Protein AF-A0A0F9JTI0-F1 (afdb_monomer_lite)

pLDDT: mean 79.06, std 14.31, range [36.62, 92.19]

Organism: NCBI:txid412755

Foldseek 3Di:
DDPPPDPDDADQWFADLPPRDIDGPVQKDWDAQLVDDDQDQQRTWIAHPVRDIDGNVSCVVSVSDPPVVSVVVSVVSVVVSVVVVVVVVVVPDD

Radius of gyration: 15.51 Å; chains: 1; bounding box: 38×50×34 Å

Secondary structure (DSSP, 8-state):
-------TT--SEEE-TTT--EEEGGGPEEEE--SSS---TTTEEEE-TT--EEEHHHHHHTTSS-HHHHHHHHHHHHHHHHHHHHHHHHTS--

Sequence (94 aa):
MTDERMASGLPLVLKCPVGGEEWPATSYKARVDMSGKRITPMRVVFHCSMNHCFSLRNALDARMFTEKQGKKILDGARVATRNWQEARKGEGHE

Structure (mmCIF, N/CA/C/O backbone):
data_AF-A0A0F9JTI0-F1
#
_entry.id   AF-A0A0F9JTI0-F1
#
loop_
_atom_site.group_PDB
_atom_site.id
_atom_site.type_symbol
_atom_site.label_atom_id
_atom_site.label_alt_id
_atom_site.label_comp_id
_atom_site.label_asym_id
_atom_site.label_entity_id
_atom_site.label_seq_id
_atom_site.pdbx_PDB_ins_code
_atom_site.Cartn_x
_atom_site.Cartn_y
_atom_site.Cartn_z
_atom_site.occupancy
_atom_site.B_iso_or_equiv
_atom_site.auth_seq_id
_atom_site.auth_comp_id
_atom_site.auth_asym_id
_atom_site.auth_atom_id
_atom_site.pdbx_PDB_model_num
ATOM 1 N N . MET A 1 1 ? 25.528 -0.156 21.296 1.00 48.81 1 MET A N 1
ATOM 2 C CA . MET A 1 1 ? 25.263 -0.211 19.843 1.00 48.81 1 MET A CA 1
ATOM 3 C C . MET A 1 1 ? 23.906 -0.861 19.665 1.00 48.81 1 MET A C 1
ATOM 5 O O . MET A 1 1 ? 23.766 -1.935 20.221 1.00 48.81 1 MET A O 1
ATOM 9 N N . THR A 1 2 ? 22.999 -0.169 18.958 1.00 47.06 2 THR A N 1
ATOM 10 C CA . THR A 1 2 ? 21.636 -0.510 18.464 1.00 47.06 2 THR A CA 1
ATOM 11 C C . THR A 1 2 ? 20.594 0.516 18.919 1.00 47.06 2 THR A C 1
ATOM 13 O O . THR A 1 2 ? 19.711 0.218 19.716 1.00 47.06 2 THR A O 1
ATOM 16 N N . ASP A 1 3 ? 20.716 1.744 18.404 1.00 36.62 3 ASP A N 1
ATOM 17 C CA . ASP A 1 3 ? 19.589 2.681 18.314 1.00 36.62 3 ASP A CA 1
ATOM 18 C C . ASP A 1 3 ? 19.051 2.602 16.880 1.00 36.62 3 ASP A C 1
ATOM 20 O O . ASP A 1 3 ? 19.351 3.421 16.013 1.00 36.62 3 ASP A O 1
ATOM 24 N N . GLU A 1 4 ? 18.335 1.519 16.587 1.00 48.19 4 GLU A N 1
ATOM 25 C CA . GLU A 1 4 ? 17.579 1.403 15.345 1.00 48.19 4 GLU A CA 1
ATOM 26 C C . GLU A 1 4 ? 16.212 2.028 15.593 1.00 48.19 4 GLU A C 1
ATOM 28 O O . GLU A 1 4 ? 15.262 1.385 16.045 1.00 48.19 4 GLU A O 1
ATOM 33 N N . ARG A 1 5 ? 16.154 3.341 15.347 1.00 44.28 5 ARG A N 1
ATOM 34 C CA . ARG A 1 5 ? 14.928 4.140 15.327 1.00 44.28 5 ARG A CA 1
ATOM 35 C C . ARG A 1 5 ? 13.842 3.361 14.605 1.00 44.28 5 ARG A C 1
ATOM 37 O O . ARG A 1 5 ? 13.893 3.166 13.393 1.00 44.28 5 ARG A O 1
ATOM 44 N N . MET A 1 6 ? 12.845 2.955 15.385 1.00 48.50 6 MET A N 1
ATOM 45 C CA . MET A 1 6 ? 11.601 2.368 14.927 1.00 48.50 6 MET A CA 1
ATOM 46 C C . MET A 1 6 ? 11.029 3.164 13.747 1.00 48.50 6 MET A C 1
ATOM 48 O O . MET A 1 6 ? 10.301 4.143 13.924 1.00 48.50 6 MET A O 1
ATOM 52 N N . ALA A 1 7 ? 11.244 2.673 12.529 1.00 47.09 7 ALA A N 1
ATOM 53 C CA . ALA A 1 7 ? 10.394 2.986 11.389 1.00 47.09 7 ALA A CA 1
ATOM 54 C C . ALA A 1 7 ? 9.078 2.197 11.528 1.00 47.09 7 ALA A C 1
ATOM 56 O O . ALA A 1 7 ? 8.761 1.318 10.739 1.00 47.09 7 ALA A O 1
ATOM 57 N N . SER A 1 8 ? 8.340 2.474 12.607 1.00 48.09 8 SER A N 1
ATOM 58 C CA . SER A 1 8 ? 6.897 2.275 12.770 1.00 48.09 8 SER A CA 1
ATOM 59 C C . SER A 1 8 ? 6.265 1.099 12.001 1.00 48.09 8 SER A C 1
ATOM 61 O O . SER A 1 8 ? 5.322 1.285 11.231 1.00 48.09 8 SER A O 1
ATOM 63 N N . GLY A 1 9 ? 6.723 -0.120 12.297 1.00 58.06 9 GLY A N 1
ATOM 64 C CA . GLY A 1 9 ? 5.913 -1.337 12.254 1.00 58.06 9 GLY A CA 1
ATOM 65 C C . GLY A 1 9 ? 5.464 -1.837 10.884 1.00 58.06 9 GLY A C 1
ATOM 66 O O . GLY A 1 9 ? 4.370 -2.388 10.812 1.00 58.06 9 GLY A O 1
ATOM 67 N N . LEU A 1 10 ? 6.247 -1.663 9.817 1.00 59.94 10 LEU A N 1
ATOM 68 C CA . LEU A 1 10 ? 6.095 -2.456 8.587 1.00 59.94 10 LEU A CA 1
ATOM 69 C C . LEU A 1 10 ? 7.093 -3.630 8.593 1.00 59.94 10 LEU A C 1
ATOM 71 O O . LEU A 1 10 ? 8.184 -3.476 9.142 1.00 59.94 10 LEU A O 1
ATOM 75 N N . PRO A 1 11 ? 6.742 -4.794 8.014 1.00 69.75 11 PRO A N 1
ATOM 76 C CA . PRO A 1 11 ? 7.687 -5.893 7.835 1.00 69.75 11 PRO A CA 1
ATOM 77 C C . PRO A 1 11 ? 8.906 -5.432 7.028 1.00 69.75 11 PRO A C 1
ATOM 79 O O . PRO A 1 11 ? 8.751 -4.662 6.083 1.00 69.75 11 PRO A O 1
ATOM 82 N N . LEU A 1 12 ? 10.102 -5.930 7.354 1.00 78.12 12 LEU A N 1
ATOM 83 C CA . LEU A 1 12 ? 11.311 -5.671 6.556 1.00 78.12 12 LEU A CA 1
ATOM 84 C C . LEU A 1 12 ? 11.228 -6.321 5.166 1.00 78.12 12 LEU A C 1
ATOM 86 O O . LEU A 1 12 ? 11.794 -5.811 4.200 1.00 78.12 12 LEU A O 1
ATOM 90 N N . VAL A 1 13 ? 10.481 -7.421 5.068 1.00 83.56 13 VAL A N 1
ATOM 91 C CA . VAL A 1 13 ? 10.266 -8.211 3.858 1.00 83.56 13 VAL A CA 1
ATOM 92 C C . VAL A 1 13 ? 8.765 -8.379 3.644 1.00 83.56 13 VAL A C 1
ATOM 94 O O . VAL A 1 13 ? 8.029 -8.679 4.583 1.00 83.56 13 VAL A O 1
ATOM 97 N N . LEU A 1 14 ? 8.303 -8.169 2.415 1.00 84.44 14 LEU A N 1
ATOM 98 C CA . LEU A 1 14 ? 6.916 -8.359 2.010 1.00 84.44 14 LEU A CA 1
ATOM 99 C C . LEU A 1 14 ? 6.842 -9.427 0.920 1.00 84.44 14 LEU A C 1
ATOM 101 O O . LEU A 1 14 ? 7.656 -9.451 -0.008 1.00 84.44 14 LEU A O 1
ATOM 105 N N . LYS A 1 15 ? 5.821 -10.275 1.009 1.00 87.50 15 LYS A N 1
ATOM 106 C CA . LYS A 1 15 ? 5.546 -11.327 0.033 1.00 87.50 15 LYS A CA 1
ATOM 107 C C . LYS A 1 15 ? 4.643 -10.808 -1.081 1.00 87.50 15 LYS A C 1
ATOM 109 O O . LYS A 1 15 ? 3.575 -10.261 -0.812 1.00 87.50 15 LYS A O 1
ATOM 114 N N . CYS A 1 16 ? 5.050 -11.000 -2.331 1.00 86.44 16 CYS A N 1
ATOM 115 C CA . CYS A 1 16 ? 4.262 -10.630 -3.494 1.00 86.44 16 CYS A CA 1
ATOM 116 C C . CYS A 1 16 ? 3.001 -11.512 -3.556 1.00 86.44 16 CYS A C 1
ATOM 118 O O . CYS A 1 16 ? 3.125 -12.735 -3.610 1.00 86.44 16 CYS A O 1
ATOM 120 N N . PRO A 1 17 ? 1.789 -10.934 -3.607 1.00 83.75 17 PRO A N 1
ATOM 121 C CA . PRO A 1 17 ? 0.551 -11.712 -3.629 1.00 83.75 17 PRO A CA 1
ATOM 122 C C . PRO A 1 17 ? 0.282 -12.404 -4.973 1.00 83.75 17 PRO A C 1
ATOM 124 O O . PRO A 1 17 ? -0.625 -13.222 -5.057 1.00 83.75 17 PRO A O 1
ATOM 127 N N . VAL A 1 18 ? 1.039 -12.067 -6.024 1.00 83.00 18 VAL A N 1
ATOM 128 C CA . VAL A 1 18 ? 0.887 -12.645 -7.371 1.00 83.00 18 VAL A CA 1
ATOM 129 C C . VAL A 1 18 ? 1.848 -13.817 -7.574 1.00 83.00 18 VAL A C 1
ATOM 131 O O . VAL A 1 18 ? 1.413 -14.914 -7.896 1.00 83.00 18 VAL A O 1
ATOM 134 N N . GLY A 1 19 ? 3.151 -13.592 -7.366 1.00 79.12 19 GLY A N 1
ATOM 135 C CA . GLY A 1 19 ? 4.194 -14.604 -7.591 1.00 79.12 19 GLY A CA 1
ATOM 136 C C . GLY A 1 19 ? 4.649 -15.355 -6.337 1.00 79.12 19 GLY A C 1
ATOM 137 O O . GLY A 1 19 ? 5.407 -16.309 -6.440 1.00 79.12 19 GLY A O 1
ATOM 138 N N . GLY A 1 20 ? 4.232 -14.927 -5.142 1.00 80.94 20 GLY A N 1
ATOM 139 C CA . GLY A 1 20 ? 4.641 -15.542 -3.876 1.00 80.94 20 GLY A CA 1
ATOM 140 C C . GLY A 1 20 ? 6.077 -15.240 -3.436 1.00 80.94 20 GLY A C 1
ATOM 141 O O . GLY A 1 20 ? 6.463 -15.673 -2.356 1.00 80.94 20 GLY A O 1
ATOM 142 N N . GLU A 1 21 ? 6.854 -14.493 -4.220 1.00 83.88 21 GLU A N 1
ATOM 143 C CA . GLU A 1 21 ? 8.238 -14.145 -3.884 1.00 83.88 21 GLU A CA 1
ATOM 144 C C . GLU A 1 21 ? 8.336 -13.071 -2.802 1.00 83.88 21 GLU A C 1
ATOM 146 O O . GLU A 1 21 ? 7.555 -12.115 -2.761 1.00 83.88 21 GLU A O 1
ATOM 151 N N . GLU A 1 22 ? 9.336 -13.213 -1.943 1.00 87.12 22 GLU A N 1
ATOM 152 C CA . GLU A 1 22 ? 9.603 -12.321 -0.825 1.00 87.12 22 GLU A CA 1
ATOM 153 C C . GLU A 1 22 ? 10.657 -11.284 -1.208 1.00 87.12 22 GLU A C 1
ATOM 155 O O . GLU A 1 22 ? 11.756 -11.619 -1.640 1.00 87.12 22 GLU A O 1
ATOM 160 N N . TRP A 1 23 ? 10.322 -10.006 -1.041 1.00 83.88 23 TRP A N 1
ATOM 161 C CA . TRP A 1 23 ? 11.196 -8.891 -1.394 1.00 83.88 23 TRP A CA 1
ATOM 162 C C . TRP A 1 23 ? 11.292 -7.897 -0.241 1.00 83.88 23 TRP A C 1
ATOM 164 O O . TRP A 1 23 ? 10.326 -7.755 0.517 1.00 83.88 23 TRP A O 1
ATOM 174 N N . PRO A 1 24 ? 12.406 -7.157 -0.112 1.00 84.12 24 PRO A N 1
ATOM 17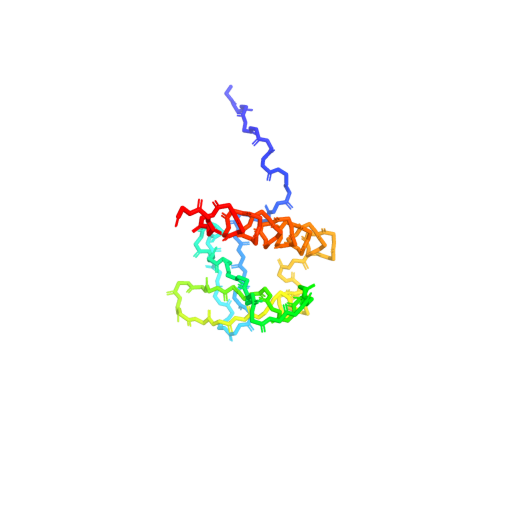5 C CA . PRO A 1 24 ? 12.497 -6.068 0.848 1.00 84.12 24 PRO A CA 1
ATOM 176 C C . PRO A 1 24 ? 11.321 -5.107 0.675 1.00 84.12 24 PRO A C 1
ATOM 178 O O . PRO A 1 24 ? 10.963 -4.749 -0.450 1.00 84.12 24 PRO A O 1
ATOM 181 N N . ALA A 1 25 ? 10.722 -4.651 1.774 1.00 81.12 25 ALA A N 1
ATOM 182 C CA . ALA A 1 25 ? 9.594 -3.721 1.715 1.00 81.12 25 ALA A CA 1
ATOM 183 C C . ALA A 1 25 ? 9.935 -2.440 0.933 1.00 81.12 25 ALA A C 1
ATOM 185 O O . ALA A 1 25 ? 9.090 -1.886 0.234 1.00 81.12 25 ALA A O 1
ATOM 186 N N . THR A 1 26 ? 11.200 -2.022 0.995 1.00 82.25 26 THR A N 1
ATOM 187 C CA . THR A 1 26 ? 11.768 -0.884 0.259 1.00 82.25 26 THR A CA 1
ATOM 188 C C . THR A 1 26 ? 11.798 -1.080 -1.259 1.00 82.25 26 THR A C 1
ATOM 190 O O . THR A 1 26 ? 11.831 -0.095 -1.994 1.00 82.25 26 THR A O 1
ATOM 193 N N . SER A 1 27 ? 11.758 -2.322 -1.748 1.00 84.12 27 SER A N 1
ATOM 194 C CA . SER A 1 27 ? 11.708 -2.634 -3.181 1.00 84.12 27 SER A CA 1
ATOM 195 C C . SER A 1 27 ? 10.316 -2.427 -3.784 1.00 84.12 27 SER A C 1
ATOM 197 O O . SER A 1 27 ? 10.195 -2.281 -5.001 1.00 84.12 27 SER A O 1
ATOM 199 N N . TYR A 1 28 ? 9.261 -2.379 -2.963 1.00 83.25 28 TYR A N 1
ATOM 200 C CA . TYR A 1 28 ? 7.900 -2.162 -3.444 1.00 83.25 28 TYR A CA 1
ATOM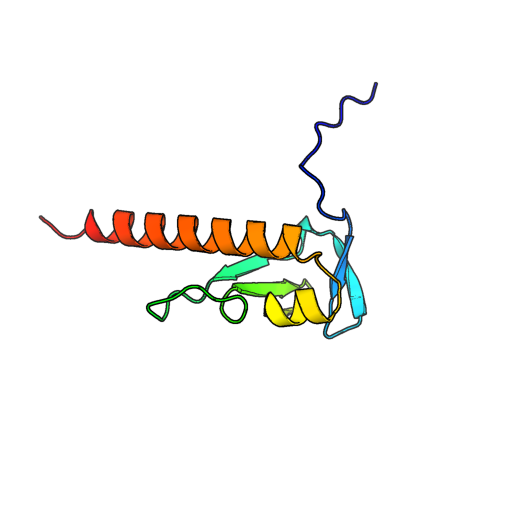 201 C C . TYR A 1 28 ? 7.629 -0.676 -3.664 1.00 83.25 28 TYR A C 1
ATOM 203 O O . TYR A 1 28 ? 7.694 0.136 -2.741 1.00 83.25 28 TYR A O 1
ATOM 211 N N . LYS A 1 29 ? 7.248 -0.313 -4.891 1.00 85.38 29 LYS A N 1
ATOM 212 C CA . LYS A 1 29 ? 6.858 1.062 -5.226 1.00 85.38 29 LYS A CA 1
ATOM 213 C C . LYS A 1 29 ? 5.343 1.186 -5.220 1.00 85.38 29 LYS A C 1
ATOM 215 O O . LYS A 1 29 ? 4.669 0.528 -6.007 1.00 85.38 29 LYS A O 1
ATOM 220 N N . ALA A 1 30 ? 4.810 2.046 -4.358 1.00 84.94 30 ALA A N 1
ATOM 221 C CA . ALA A 1 30 ? 3.391 2.380 -4.352 1.00 84.94 30 ALA A CA 1
ATOM 222 C C . ALA A 1 30 ? 3.107 3.548 -5.306 1.00 84.94 30 ALA A C 1
ATOM 224 O O . ALA A 1 30 ? 3.817 4.554 -5.314 1.00 84.94 30 ALA A O 1
ATOM 225 N N . ARG A 1 31 ? 2.042 3.423 -6.092 1.00 85.94 31 ARG A N 1
ATOM 226 C CA . ARG A 1 31 ? 1.475 4.468 -6.944 1.00 85.94 31 ARG A CA 1
ATOM 227 C C . ARG A 1 31 ? -0.003 4.608 -6.626 1.00 85.94 31 ARG A C 1
ATOM 229 O O . ARG A 1 31 ? -0.673 3.631 -6.305 1.00 85.94 31 ARG A O 1
ATOM 236 N N . VAL A 1 32 ? -0.513 5.827 -6.702 1.00 85.25 32 VAL A N 1
ATOM 237 C CA . VAL A 1 32 ? -1.929 6.106 -6.470 1.00 85.25 32 VAL A CA 1
ATOM 238 C C . VAL A 1 32 ? -2.541 6.531 -7.793 1.00 85.25 32 VAL A C 1
ATOM 240 O O . VAL A 1 32 ? -2.077 7.490 -8.405 1.00 85.25 32 VAL A O 1
ATOM 243 N N . ASP A 1 33 ? -3.574 5.820 -8.235 1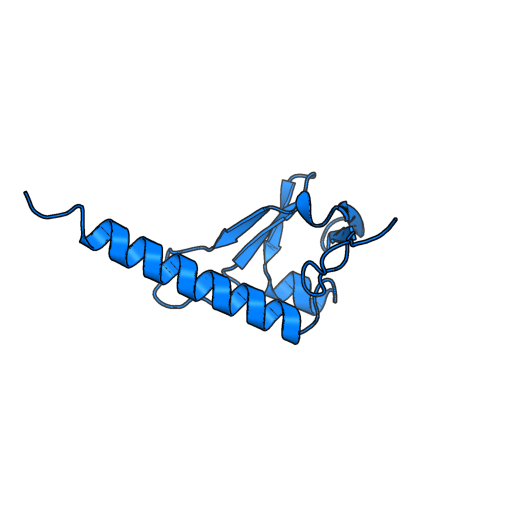.00 81.94 33 ASP A N 1
ATOM 244 C CA . ASP A 1 33 ? -4.381 6.243 -9.371 1.00 81.94 33 ASP A CA 1
ATOM 245 C C . ASP A 1 33 ? -5.217 7.468 -8.971 1.00 81.94 33 ASP A C 1
ATOM 247 O O . ASP A 1 3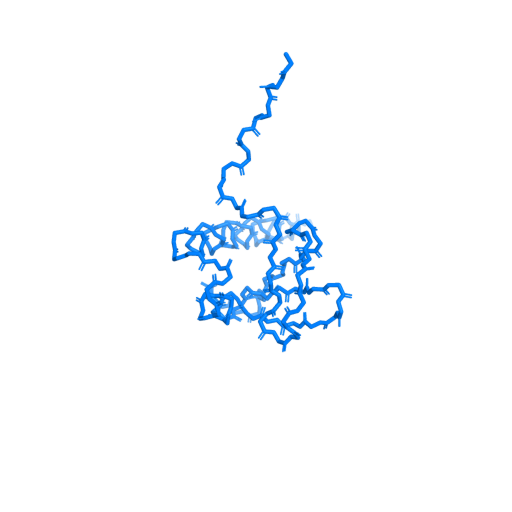3 ? -6.180 7.381 -8.200 1.00 81.94 33 ASP A O 1
ATOM 251 N N . MET A 1 34 ? -4.809 8.630 -9.483 1.00 74.62 34 MET A N 1
ATOM 252 C CA . MET A 1 34 ? -5.450 9.925 -9.222 1.00 74.62 34 MET A CA 1
ATOM 253 C C . MET A 1 34 ? -6.606 10.216 -10.189 1.00 74.62 34 MET A C 1
ATOM 255 O O . MET A 1 34 ? -7.257 11.253 -10.082 1.00 74.62 34 MET A O 1
ATOM 259 N N . SER A 1 35 ? -6.914 9.286 -11.097 1.00 72.31 35 SER A N 1
ATOM 260 C CA . SER A 1 35 ? -7.887 9.438 -12.186 1.00 72.31 35 SER A CA 1
ATOM 261 C C . SER A 1 35 ? -9.345 9.568 -11.729 1.00 72.31 35 SER A C 1
ATOM 263 O O . SER A 1 35 ? -10.254 9.662 -12.545 1.00 72.31 35 SER A O 1
ATOM 265 N N . GLY A 1 36 ? -9.638 9.576 -10.427 1.00 66.62 36 GLY A N 1
ATOM 266 C CA . GLY A 1 36 ? -11.001 9.885 -9.998 1.00 66.62 36 GLY A CA 1
ATOM 267 C C . GLY A 1 36 ? -11.109 10.446 -8.597 1.00 66.62 36 GLY A C 1
ATOM 268 O O . GLY A 1 36 ? -10.149 10.488 -7.838 1.00 66.62 36 GLY A O 1
ATOM 269 N N . LYS A 1 37 ? -12.338 10.834 -8.264 1.00 69.69 37 LYS A N 1
ATOM 270 C CA . LYS A 1 37 ? -12.654 11.733 -7.151 1.00 69.69 37 LYS A CA 1
ATOM 271 C C . LYS A 1 37 ? -12.367 11.165 -5.756 1.00 69.69 37 LYS A C 1
ATOM 273 O O . LYS A 1 37 ? -12.316 11.931 -4.802 1.00 69.69 37 LYS A O 1
ATOM 278 N N . ARG A 1 38 ? -12.203 9.843 -5.607 1.00 81.38 38 ARG A N 1
ATOM 279 C CA . ARG A 1 38 ? -12.013 9.191 -4.301 1.00 81.38 38 ARG A CA 1
ATOM 280 C C . ARG A 1 38 ? -10.839 8.219 -4.322 1.00 81.38 38 ARG A C 1
ATOM 282 O O . ARG A 1 38 ? -10.761 7.352 -5.192 1.00 81.38 38 ARG A O 1
ATOM 289 N N . ILE A 1 39 ? -9.973 8.328 -3.315 1.00 86.19 39 ILE A N 1
ATOM 290 C CA . ILE A 1 39 ? -8.889 7.373 -3.068 1.00 86.19 39 ILE A CA 1
ATOM 291 C C . ILE A 1 39 ? -9.432 6.188 -2.267 1.00 86.19 39 ILE A C 1
ATOM 293 O O . ILE A 1 39 ? -9.899 6.333 -1.128 1.00 86.19 39 ILE A O 1
ATOM 297 N N . THR A 1 40 ? -9.381 5.013 -2.888 1.00 89.50 40 THR A N 1
ATOM 298 C CA . THR A 1 40 ? -9.838 3.729 -2.344 1.00 89.50 40 THR A CA 1
ATOM 299 C C . THR A 1 40 ? -8.689 2.713 -2.355 1.00 89.50 40 THR A C 1
ATOM 301 O O . THR A 1 40 ? -7.725 2.897 -3.099 1.00 89.50 40 THR A O 1
ATOM 304 N N . PRO A 1 41 ? -8.771 1.614 -1.580 1.00 88.75 41 PRO A N 1
ATOM 305 C CA . PRO A 1 41 ? -7.733 0.578 -1.574 1.00 88.75 41 PRO A CA 1
ATOM 306 C C . PRO A 1 41 ? -7.460 -0.059 -2.947 1.00 88.75 41 PRO A C 1
ATOM 308 O O . PRO A 1 41 ? -6.374 -0.572 -3.176 1.00 88.75 41 PRO A O 1
ATOM 311 N N . MET A 1 42 ? -8.413 -0.013 -3.881 1.00 89.44 42 MET A N 1
ATOM 312 C CA . MET A 1 42 ? -8.198 -0.503 -5.249 1.00 89.44 42 MET A CA 1
ATOM 313 C C . MET A 1 42 ? -7.299 0.411 -6.088 1.00 89.44 42 MET A C 1
ATOM 315 O O . MET A 1 42 ? -6.715 -0.036 -7.066 1.00 89.44 42 MET A O 1
ATOM 319 N N . ARG A 1 43 ? -7.193 1.688 -5.709 1.00 88.44 43 ARG A N 1
ATOM 320 C CA . ARG A 1 43 ? -6.450 2.712 -6.455 1.00 88.44 43 ARG A CA 1
ATOM 321 C C . ARG A 1 43 ? -5.032 2.925 -5.966 1.00 88.44 43 ARG A C 1
ATOM 323 O O . ARG A 1 43 ? -4.258 3.600 -6.630 1.00 88.44 43 ARG A O 1
ATOM 330 N N . VAL A 1 44 ? -4.689 2.364 -4.815 1.00 90.31 44 VAL A N 1
ATOM 331 C CA . VAL A 1 44 ? -3.301 2.290 -4.371 1.00 90.31 44 VAL A CA 1
ATOM 332 C C . VAL A 1 44 ? -2.723 1.016 -4.970 1.00 90.31 44 VAL A C 1
ATOM 334 O O . VAL A 1 44 ? -3.110 -0.074 -4.562 1.00 90.31 44 VAL A O 1
ATOM 337 N N . VAL A 1 45 ? -1.852 1.152 -5.961 1.00 90.50 45 VAL A N 1
ATOM 338 C CA . VAL A 1 45 ? -1.231 0.048 -6.697 1.00 90.50 45 VAL A CA 1
ATOM 339 C C . VAL A 1 45 ? 0.227 -0.070 -6.280 1.00 90.50 45 VAL A C 1
ATOM 341 O O . VAL A 1 45 ? 0.976 0.901 -6.312 1.00 90.50 45 VAL A O 1
ATOM 344 N N . PHE A 1 46 ? 0.639 -1.266 -5.893 1.00 89.50 46 PHE A N 1
ATOM 345 C CA . PHE A 1 46 ? 2.019 -1.607 -5.595 1.00 89.50 46 PHE A CA 1
ATOM 346 C C . PHE A 1 46 ? 2.648 -2.309 -6.783 1.00 89.50 46 PHE A C 1
ATOM 348 O O . PHE A 1 46 ? 2.013 -3.148 -7.417 1.00 89.50 46 PHE A O 1
ATOM 355 N N . HIS A 1 47 ? 3.908 -1.986 -7.035 1.00 89.00 47 HIS A N 1
ATOM 356 C CA . HIS A 1 47 ? 4.757 -2.640 -8.014 1.00 89.00 47 HIS A CA 1
ATOM 357 C C . HIS A 1 47 ? 5.877 -3.367 -7.278 1.00 89.00 47 HIS A C 1
ATOM 359 O O . HIS A 1 47 ? 6.574 -2.745 -6.471 1.00 89.00 47 HIS A O 1
ATOM 365 N N . CYS A 1 48 ? 6.044 -4.661 -7.546 1.00 86.56 48 CYS A N 1
ATOM 366 C CA . CYS A 1 48 ? 7.204 -5.416 -7.072 1.00 86.56 48 CYS A CA 1
ATOM 367 C C . CYS A 1 48 ? 8.337 -5.425 -8.113 1.00 86.56 48 CYS A C 1
ATOM 369 O O . CYS A 1 48 ? 8.148 -5.016 -9.260 1.00 86.56 48 CYS A O 1
ATOM 371 N N . SER A 1 49 ? 9.507 -5.932 -7.717 1.00 84.75 49 SER A N 1
ATOM 372 C CA . SER A 1 49 ? 10.707 -6.046 -8.563 1.00 84.75 49 SER A CA 1
ATOM 373 C C . SER A 1 49 ? 10.489 -6.869 -9.837 1.00 84.75 49 SER A C 1
ATOM 375 O O . SER A 1 49 ? 11.094 -6.583 -10.863 1.00 84.75 49 SER A O 1
ATOM 377 N N . MET A 1 50 ? 9.575 -7.840 -9.794 1.00 85.12 50 MET A N 1
ATOM 378 C CA . MET A 1 50 ? 9.197 -8.693 -10.931 1.00 85.12 50 MET A CA 1
ATOM 379 C C . MET A 1 50 ? 8.146 -8.049 -11.844 1.00 85.12 50 MET A C 1
ATOM 381 O O . MET A 1 50 ? 7.508 -8.724 -12.644 1.00 85.12 50 MET A O 1
ATOM 385 N N . ASN A 1 51 ? 7.924 -6.740 -11.701 1.00 84.25 51 ASN A N 1
ATOM 386 C CA . ASN A 1 51 ? 6.942 -5.972 -12.460 1.00 84.25 51 ASN A CA 1
ATOM 387 C C . ASN A 1 51 ? 5.480 -6.430 -12.264 1.00 84.25 51 ASN A C 1
ATOM 389 O O . ASN A 1 51 ? 4.600 -6.023 -13.022 1.00 84.25 51 ASN A O 1
ATOM 393 N N . HIS A 1 52 ? 5.181 -7.224 -11.228 1.00 88.31 52 HIS A N 1
ATOM 394 C CA . HIS A 1 52 ? 3.796 -7.493 -10.851 1.00 88.31 52 HIS A CA 1
ATOM 395 C C . HIS A 1 52 ? 3.181 -6.253 -10.212 1.00 88.31 52 HIS A C 1
ATOM 397 O O . HIS A 1 52 ? 3.791 -5.598 -9.361 1.00 88.31 52 HIS A O 1
ATOM 403 N N . CYS A 1 53 ? 1.940 -5.977 -10.591 1.00 89.44 53 CYS A N 1
ATOM 404 C CA . CYS A 1 53 ? 1.133 -4.907 -10.041 1.00 89.44 53 CYS A CA 1
ATOM 405 C C . CYS A 1 53 ? -0.072 -5.480 -9.294 1.00 89.44 53 CYS A C 1
ATOM 407 O O . CYS A 1 53 ? -0.773 -6.366 -9.777 1.00 89.44 53 CYS A O 1
ATOM 409 N N . PHE A 1 54 ? -0.311 -4.977 -8.089 1.00 90.31 54 PHE A N 1
ATOM 410 C CA . PHE A 1 54 ? -1.442 -5.397 -7.268 1.00 90.31 54 PHE A CA 1
ATOM 411 C C . PHE A 1 54 ? -1.941 -4.239 -6.415 1.00 90.31 54 PHE A C 1
ATOM 413 O O . PHE A 1 54 ? -1.184 -3.351 -6.031 1.00 90.31 54 PHE A O 1
ATOM 420 N N . SER A 1 55 ? -3.237 -4.229 -6.122 1.00 92.19 55 SER A N 1
ATOM 421 C CA . SER A 1 55 ? -3.831 -3.159 -5.325 1.00 92.19 55 SER A CA 1
ATOM 422 C C . SER A 1 55 ? -3.583 -3.352 -3.825 1.00 92.19 55 SER A C 1
ATOM 424 O O . SER A 1 55 ? -3.346 -4.470 -3.360 1.00 92.19 55 SER A O 1
ATOM 426 N N . LEU A 1 56 ? -3.718 -2.284 -3.034 1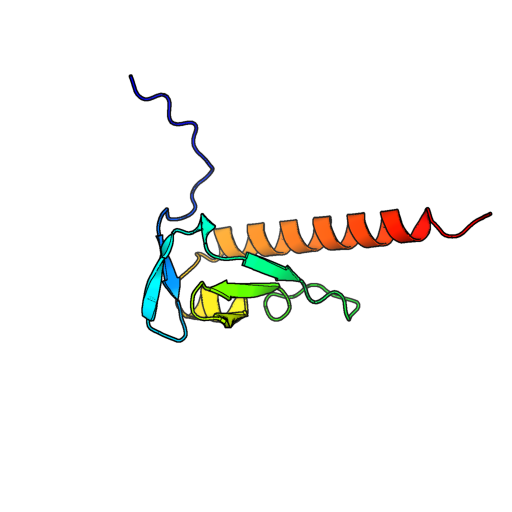.00 91.38 56 LEU A N 1
ATOM 427 C CA . LEU A 1 56 ? -3.729 -2.369 -1.573 1.00 91.38 56 LEU A CA 1
ATOM 428 C C . LEU A 1 56 ? -4.835 -3.312 -1.090 1.00 91.38 56 LEU A C 1
ATOM 430 O O . LEU A 1 56 ? -4.647 -4.000 -0.093 1.00 91.38 56 LEU A O 1
ATOM 434 N N . ARG A 1 57 ? -5.967 -3.388 -1.807 1.00 91.88 57 ARG A N 1
ATOM 435 C CA . ARG A 1 57 ? -7.011 -4.374 -1.507 1.00 91.88 57 ARG A CA 1
ATOM 436 C C . ARG A 1 57 ? -6.477 -5.803 -1.624 1.00 91.88 57 ARG A C 1
ATOM 438 O O . ARG A 1 57 ? -6.680 -6.572 -0.694 1.00 91.88 57 ARG A O 1
ATOM 445 N N . ASN A 1 58 ? -5.770 -6.130 -2.705 1.00 91.12 58 ASN A N 1
ATOM 446 C CA . ASN A 1 58 ? -5.179 -7.460 -2.891 1.00 91.12 58 ASN A CA 1
ATOM 447 C C . ASN A 1 58 ? -4.098 -7.742 -1.840 1.00 91.12 58 ASN A C 1
ATOM 449 O O . ASN A 1 58 ? -4.015 -8.849 -1.327 1.00 91.12 58 ASN A O 1
ATOM 453 N N . ALA A 1 59 ? -3.292 -6.738 -1.488 1.00 89.50 59 ALA A N 1
ATOM 454 C CA . ALA A 1 59 ? -2.265 -6.881 -0.459 1.00 89.50 59 ALA A CA 1
ATOM 455 C C . ALA A 1 59 ? -2.865 -7.149 0.936 1.00 89.50 59 ALA A C 1
ATOM 457 O O . ALA A 1 59 ? -2.324 -7.941 1.704 1.00 89.50 59 ALA A O 1
ATOM 458 N N . LEU A 1 60 ? -3.995 -6.515 1.264 1.00 90.75 60 LEU A N 1
ATOM 459 C CA . LEU A 1 60 ? -4.736 -6.782 2.501 1.00 90.75 60 LEU A CA 1
ATOM 460 C C . LEU A 1 60 ? -5.348 -8.186 2.507 1.00 90.75 60 LEU A C 1
ATOM 462 O O . LEU A 1 60 ? -5.252 -8.887 3.511 1.00 90.75 60 LEU A O 1
ATOM 466 N N . ASP A 1 61 ? -5.936 -8.599 1.383 1.00 90.56 61 ASP A N 1
ATOM 467 C CA . ASP A 1 61 ? -6.542 -9.924 1.217 1.00 90.56 61 ASP A CA 1
ATOM 468 C C . ASP A 1 61 ? -5.498 -11.044 1.372 1.00 90.56 61 ASP A C 1
ATOM 470 O O . ASP A 1 61 ? -5.682 -11.989 2.136 1.00 90.56 61 ASP A O 1
ATOM 474 N N . ALA A 1 62 ? -4.320 -10.846 0.775 1.00 87.75 62 ALA A N 1
ATOM 475 C CA . ALA A 1 62 ? -3.169 -11.737 0.893 1.00 87.75 62 ALA A CA 1
ATOM 476 C C . ALA A 1 62 ? -2.429 -11.648 2.244 1.00 87.75 62 ALA A C 1
ATOM 478 O O . ALA A 1 62 ? -1.365 -12.246 2.401 1.00 87.75 62 ALA A O 1
ATOM 479 N N . ARG A 1 63 ? -2.948 -10.876 3.212 1.00 86.69 63 ARG A N 1
ATOM 480 C CA . ARG A 1 63 ? -2.333 -10.615 4.529 1.00 86.69 63 ARG A CA 1
ATOM 481 C C . ARG A 1 63 ? -0.898 -10.076 4.480 1.00 86.69 63 ARG A C 1
ATOM 483 O O . ARG A 1 63 ? -0.167 -10.166 5.463 1.00 86.69 63 ARG A O 1
ATOM 490 N N . MET A 1 64 ? -0.512 -9.459 3.366 1.00 84.12 64 MET A N 1
ATOM 491 C CA . MET A 1 64 ? 0.769 -8.764 3.209 1.00 84.12 64 MET A CA 1
ATOM 492 C C . MET A 1 64 ? 0.835 -7.521 4.111 1.00 84.12 64 MET A C 1
ATOM 494 O O . MET A 1 64 ? 1.901 -7.156 4.602 1.00 84.12 64 MET A O 1
ATOM 498 N N . PHE A 1 65 ? -0.320 -6.897 4.365 1.00 86.38 65 PHE A N 1
ATOM 499 C CA . PHE A 1 65 ? -0.484 -5.834 5.352 1.00 86.38 65 PHE A CA 1
ATOM 500 C C . PHE A 1 65 ? -1.640 -6.154 6.302 1.00 86.38 65 PHE A C 1
ATOM 502 O O . PHE A 1 65 ? -2.641 -6.758 5.924 1.00 86.38 65 PHE A O 1
ATOM 509 N N . THR A 1 66 ? -1.532 -5.674 7.536 1.00 87.88 66 THR A N 1
ATOM 510 C CA . THR A 1 66 ? -2.651 -5.605 8.482 1.00 87.88 66 THR A CA 1
ATOM 511 C C . THR A 1 66 ? -3.622 -4.494 8.086 1.00 87.88 66 THR A C 1
ATOM 513 O O . THR A 1 66 ? -3.233 -3.504 7.461 1.00 87.88 66 THR A O 1
ATOM 516 N N . GLU A 1 67 ? -4.877 -4.577 8.533 1.00 88.00 67 GLU A N 1
ATOM 517 C CA . GLU A 1 67 ? -5.866 -3.511 8.309 1.00 88.00 67 GLU A CA 1
ATOM 518 C C . GLU A 1 67 ? -5.388 -2.146 8.827 1.00 88.00 67 GLU A C 1
ATOM 520 O O . GLU A 1 67 ? -5.603 -1.114 8.188 1.00 88.00 67 GLU A O 1
ATOM 525 N N . LYS A 1 68 ? -4.664 -2.131 9.955 1.00 88.19 68 LYS A N 1
ATOM 526 C CA . LYS A 1 68 ? -4.080 -0.911 10.530 1.00 88.19 68 LYS A CA 1
ATOM 527 C C . LYS A 1 68 ? -3.022 -0.296 9.609 1.00 88.19 68 LYS A C 1
ATOM 529 O O . LYS A 1 68 ? -3.014 0.921 9.422 1.00 88.19 68 LYS A O 1
ATOM 534 N N . GLN A 1 69 ? -2.147 -1.116 9.026 1.00 86.81 69 GLN A N 1
ATOM 535 C CA . GLN A 1 69 ? -1.151 -0.662 8.047 1.00 86.81 69 GLN A CA 1
ATOM 536 C C . GLN A 1 69 ? -1.825 -0.198 6.753 1.00 86.81 69 GLN A C 1
ATOM 538 O O . GLN A 1 69 ? -1.517 0.890 6.270 1.00 86.81 69 GLN A O 1
ATOM 54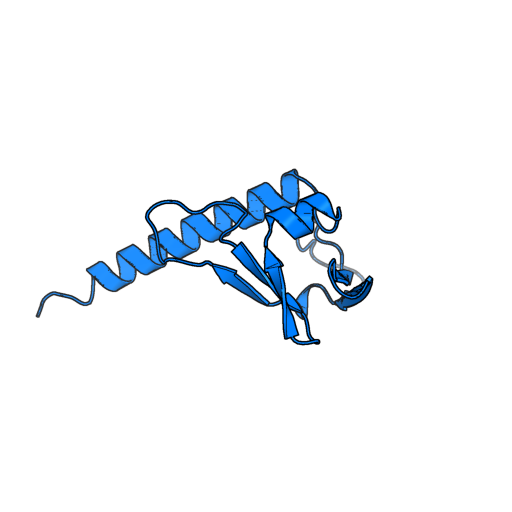3 N N . GLY A 1 70 ? -2.802 -0.951 6.241 1.00 88.75 70 GLY A N 1
ATOM 544 C CA . GLY A 1 70 ? -3.559 -0.555 5.055 1.00 88.75 70 GLY A CA 1
ATOM 545 C C . GLY A 1 70 ? -4.280 0.776 5.233 1.00 88.75 70 GLY A C 1
ATOM 546 O O . GLY A 1 70 ? -4.243 1.619 4.339 1.00 88.75 70 GLY A O 1
ATOM 547 N N . LYS A 1 71 ? -4.855 1.030 6.414 1.00 89.75 71 LYS A N 1
ATOM 548 C CA . LYS A 1 71 ? -5.467 2.326 6.730 1.00 89.75 71 LYS A CA 1
ATOM 549 C C . LYS A 1 71 ? -4.444 3.463 6.702 1.00 89.75 71 LYS A C 1
ATOM 551 O O . LYS A 1 71 ? -4.742 4.498 6.117 1.00 89.75 71 LYS A O 1
ATOM 556 N N . LYS A 1 72 ? -3.245 3.272 7.269 1.00 89.25 72 LYS A N 1
ATOM 557 C CA . LYS A 1 72 ? -2.162 4.275 7.212 1.00 89.25 72 LYS A CA 1
ATOM 558 C C . LYS A 1 72 ? -1.718 4.564 5.778 1.00 89.25 72 LYS A C 1
ATOM 560 O O . LYS A 1 72 ? -1.578 5.724 5.412 1.00 89.25 72 LYS A O 1
ATOM 565 N N . ILE A 1 73 ? -1.535 3.521 4.969 1.00 88.62 73 ILE A N 1
ATOM 566 C CA . ILE A 1 73 ? -1.167 3.655 3.553 1.00 88.62 73 ILE A CA 1
ATOM 567 C C . ILE A 1 73 ? -2.252 4.434 2.800 1.00 88.62 73 ILE A C 1
ATOM 569 O O . ILE A 1 73 ? -1.946 5.354 2.045 1.00 88.62 73 ILE A O 1
ATOM 573 N N . LEU A 1 74 ? -3.523 4.093 3.023 1.00 89.38 74 LEU A N 1
ATOM 574 C CA . LEU A 1 74 ? -4.649 4.755 2.371 1.00 89.38 74 LEU A CA 1
ATOM 575 C C . LEU A 1 74 ? -4.783 6.225 2.791 1.00 89.38 74 LEU A C 1
ATOM 577 O O . LEU A 1 74 ? -5.107 7.070 1.959 1.00 89.38 74 LEU A O 1
ATOM 581 N N . ASP A 1 75 ? -4.542 6.531 4.064 1.00 90.31 75 ASP A N 1
ATOM 582 C CA . ASP A 1 75 ? -4.560 7.899 4.580 1.00 90.31 75 ASP A CA 1
ATOM 583 C C . ASP A 1 75 ? -3.411 8.731 3.991 1.00 90.31 75 ASP A C 1
ATOM 585 O O . ASP A 1 75 ? -3.645 9.801 3.430 1.00 90.31 75 ASP A O 1
ATOM 589 N N . GLY A 1 76 ? -2.197 8.171 3.961 1.00 87.25 76 GLY A N 1
ATOM 590 C CA . GLY A 1 76 ? -1.049 8.780 3.288 1.00 87.25 76 GLY A CA 1
ATOM 591 C C . GLY A 1 76 ? -1.303 9.029 1.798 1.00 87.25 76 GLY A C 1
ATOM 592 O O . GLY A 1 76 ? -1.008 10.110 1.296 1.00 87.25 76 GLY A O 1
ATOM 593 N N . ALA A 1 77 ? -1.936 8.081 1.100 1.00 87.50 77 ALA A N 1
ATOM 594 C CA . ALA A 1 77 ? -2.328 8.241 -0.300 1.00 87.50 77 ALA A CA 1
ATOM 595 C C . ALA A 1 77 ? -3.333 9.390 -0.507 1.00 87.50 77 ALA A C 1
ATOM 597 O O . ALA A 1 77 ? -3.240 10.119 -1.496 1.00 87.50 77 ALA A O 1
ATOM 598 N N . ARG A 1 78 ? -4.276 9.589 0.426 1.00 87.31 78 ARG A N 1
ATOM 599 C CA . ARG A 1 78 ? -5.227 10.714 0.390 1.00 87.31 78 ARG A CA 1
ATOM 600 C C . ARG A 1 78 ? -4.530 12.049 0.592 1.00 87.31 78 ARG A C 1
ATOM 602 O O . ARG A 1 78 ? -4.791 12.972 -0.174 1.00 87.31 78 ARG A O 1
ATOM 609 N N . VAL A 1 79 ? -3.645 12.135 1.583 1.00 87.44 79 VAL A N 1
ATOM 610 C CA . VAL A 1 79 ? -2.865 13.350 1.853 1.00 87.44 79 VAL A CA 1
ATOM 611 C C . VAL A 1 79 ? -1.975 13.686 0.659 1.00 87.44 79 VAL A C 1
ATOM 613 O O . VAL A 1 79 ? -2.018 14.812 0.177 1.00 87.44 79 VAL A O 1
ATOM 616 N N . ALA A 1 80 ? -1.247 12.706 0.114 1.00 83.94 80 ALA A N 1
ATOM 617 C CA . ALA A 1 80 ? -0.403 12.900 -1.065 1.00 83.94 80 ALA A CA 1
ATOM 618 C C . ALA A 1 80 ? -1.212 13.375 -2.282 1.00 83.94 80 ALA A C 1
ATOM 620 O O . ALA A 1 80 ? -0.803 14.310 -2.966 1.00 83.94 80 ALA A O 1
ATOM 621 N N . THR A 1 81 ? -2.390 12.784 -2.514 1.00 83.69 81 THR A N 1
ATOM 622 C CA . THR A 1 81 ? -3.285 13.202 -3.605 1.00 83.69 81 THR A CA 1
ATOM 623 C C . THR A 1 81 ? -3.782 14.632 -3.400 1.00 83.69 81 THR A C 1
ATOM 625 O O . THR A 1 81 ? -3.764 15.417 -4.344 1.00 83.69 81 THR A O 1
ATOM 628 N N . ARG A 1 82 ? -4.209 14.992 -2.181 1.00 83.81 82 ARG A N 1
ATOM 629 C CA . ARG A 1 82 ? -4.663 16.354 -1.867 1.00 83.81 82 ARG A CA 1
ATOM 630 C C . ARG A 1 82 ? -3.545 17.368 -2.095 1.00 83.81 82 ARG A C 1
ATOM 632 O O . ARG A 1 82 ? -3.754 18.327 -2.825 1.00 83.81 82 ARG A O 1
ATOM 639 N N . ASN A 1 83 ? -2.358 17.109 -1.548 1.00 85.00 83 ASN A N 1
ATOM 640 C CA . ASN A 1 83 ? -1.207 17.997 -1.698 1.00 85.00 83 ASN A CA 1
ATOM 641 C C . ASN A 1 83 ? -0.830 18.179 -3.182 1.00 85.00 83 ASN A C 1
ATOM 643 O O . ASN A 1 83 ? -0.523 19.287 -3.606 1.00 85.00 83 ASN A O 1
ATOM 647 N N . TRP A 1 84 ? -0.902 17.115 -3.992 1.00 80.81 84 TRP A N 1
ATOM 648 C CA . TRP A 1 84 ? -0.660 17.195 -5.438 1.00 80.81 84 TRP A CA 1
ATOM 649 C C . TRP A 1 84 ? -1.730 18.018 -6.174 1.00 80.81 84 TRP A C 1
ATOM 651 O O . TRP A 1 84 ? -1.405 18.794 -7.071 1.00 80.81 84 TRP A O 1
ATOM 661 N N . GLN A 1 85 ? -3.004 17.889 -5.788 1.00 80.06 85 GLN A N 1
ATOM 662 C CA . GLN A 1 85 ? -4.092 18.703 -6.343 1.00 80.06 85 GLN A CA 1
ATOM 663 C C . GLN A 1 85 ? -3.953 20.186 -5.979 1.00 80.06 85 GLN A C 1
ATOM 665 O O . GLN A 1 85 ? -4.222 21.044 -6.817 1.00 80.06 85 GLN A O 1
ATOM 670 N N . GLU A 1 86 ? -3.537 20.488 -4.749 1.00 81.50 86 GLU A N 1
ATOM 671 C CA . GLU A 1 86 ? -3.294 21.857 -4.284 1.00 81.50 86 GLU A CA 1
ATOM 672 C C . GLU A 1 86 ? -2.085 22.482 -4.989 1.00 81.50 86 GLU A C 1
ATOM 674 O O . GLU A 1 86 ? -2.198 23.600 -5.486 1.00 81.50 86 GLU A O 1
ATOM 679 N N . ALA A 1 87 ? -0.982 21.738 -5.145 1.00 78.50 87 ALA A N 1
ATOM 680 C CA . ALA A 1 87 ? 0.191 22.191 -5.897 1.00 78.50 87 ALA A CA 1
ATOM 681 C C . ALA A 1 87 ? -0.166 22.562 -7.347 1.00 78.50 87 ALA A C 1
ATOM 683 O O . ALA A 1 87 ? 0.193 23.635 -7.823 1.00 78.50 87 ALA A O 1
ATOM 684 N N . ARG A 1 88 ? -0.975 21.736 -8.023 1.00 70.06 88 ARG A N 1
ATOM 685 C CA . ARG A 1 88 ? -1.407 22.000 -9.407 1.00 70.06 88 ARG A CA 1
ATOM 686 C C . ARG A 1 88 ? -2.441 23.111 -9.553 1.00 70.06 88 ARG A C 1
ATOM 688 O O . ARG A 1 88 ? -2.593 23.638 -10.649 1.00 70.06 88 ARG A O 1
ATOM 695 N N . LYS A 1 89 ? -3.167 23.458 -8.486 1.00 63.81 89 LYS A N 1
ATOM 696 C CA . LYS A 1 89 ? -4.023 24.653 -8.465 1.00 63.81 89 LYS A CA 1
ATOM 697 C C . LYS A 1 89 ? -3.212 25.944 -8.331 1.00 63.81 89 LYS A C 1
ATOM 699 O O . LYS A 1 89 ? -3.712 26.985 -8.736 1.00 63.81 89 LYS A O 1
ATOM 704 N N . GLY A 1 90 ? -2.002 25.875 -7.774 1.00 56.44 90 GLY A N 1
ATOM 705 C CA . GLY A 1 90 ? -1.095 27.018 -7.645 1.00 56.44 90 GLY A CA 1
ATOM 706 C C . GLY A 1 90 ? -0.336 27.374 -8.928 1.00 56.44 90 GLY A C 1
ATOM 707 O O . GLY A 1 90 ? 0.063 28.518 -9.081 1.00 56.44 90 GLY A O 1
ATOM 708 N N . GLU A 1 91 ? -0.180 26.439 -9.870 1.00 54.16 91 GLU A N 1
ATOM 709 C CA . GLU A 1 91 ? 0.560 26.636 -11.136 1.00 54.16 91 GLU A CA 1
ATOM 710 C C . GLU A 1 91 ? -0.330 27.091 -12.314 1.00 54.16 91 GLU A C 1
ATOM 712 O O . GLU A 1 91 ? -0.011 26.862 -13.479 1.00 54.16 91 GLU A O 1
ATOM 717 N N . GLY A 1 92 ? -1.480 27.702 -12.025 1.00 52.34 92 GLY A N 1
ATOM 718 C CA . GLY A 1 92 ? -2.446 28.148 -13.029 1.00 52.34 92 GLY A CA 1
ATOM 719 C C . GLY A 1 92 ? -2.999 29.536 -12.733 1.00 52.34 92 GLY A C 1
ATOM 720 O O . GLY A 1 92 ? -4.211 29.675 -12.594 1.00 52.34 92 GLY A O 1
ATOM 721 N N . HIS A 1 93 ? -2.124 30.533 -12.589 1.00 43.69 93 HIS A N 1
ATOM 722 C CA . HIS A 1 93 ? -2.467 31.944 -12.780 1.00 43.69 93 HIS A CA 1
ATOM 723 C C . HIS A 1 93 ? -1.180 32.765 -12.972 1.00 43.69 93 HIS A C 1
ATOM 725 O O . HIS A 1 93 ? -0.590 33.235 -12.003 1.00 43.69 93 HIS A O 1
ATOM 731 N N . GLU A 1 94 ? -0.752 32.921 -14.221 1.00 43.25 94 GLU A N 1
ATOM 732 C CA . GLU A 1 94 ? -0.084 34.140 -14.691 1.00 43.25 94 GLU A CA 1
ATOM 733 C C . GLU A 1 94 ? -0.661 34.485 -16.066 1.00 43.25 94 GLU A C 1
ATOM 735 O O . GLU A 1 94 ? -0.876 33.535 -16.861 1.00 43.25 94 GLU A O 1
#